Protein AF-A0A920UG19-F1 (afdb_monomer)

pLDDT: mean 95.27, std 7.0, range [51.19, 98.56]

Foldseek 3Di:
DVVVVVVVLLVVLLVVLVVLLVVLVVVLLLLVLLLVCLVVVVVLVVLVVPAPDLVSSLVCSCVVVVHDSNNSVSNVVDDPVCNDPVNSVVSVVSNVVSVVSSVVSVVCNVDVVNSVVVSVVVVVVCCVVPNDDDPDDDDPDDDPDD

Radius of gyration: 26.21 Å; Cα contacts (8 Å, |Δi|>4): 83; chains: 1; bounding box: 67×27×80 Å

Sequence (146 aa):
MLEFFLQHRIEVVTRRTRYELRQAEDKMHLLEGLMIALQNLGDVLEIIRKAESGVTAEAALVERYALSKRQAHGILDMKLQRLTGMEQDKIRSDHDELGKAIADYKDILEKEERVIKIIHDESVEIRDKYGDERRTQIIEGTAPYD

Mean predicted aligned error: 5.12 Å

Structure (mmCIF, N/CA/C/O backbone):
data_AF-A0A920UG19-F1
#
_entry.id   AF-A0A920UG19-F1
#
loop_
_atom_site.group_PDB
_atom_site.id
_atom_site.type_symbol
_atom_site.label_atom_id
_atom_site.label_alt_id
_atom_site.label_comp_id
_atom_site.label_asym_id
_atom_site.label_entity_id
_atom_site.label_seq_id
_atom_site.pdbx_PDB_ins_code
_atom_site.Cartn_x
_atom_site.Cartn_y
_atom_site.Cartn_z
_atom_site.occupancy
_atom_site.B_iso_or_equiv
_atom_site.auth_seq_id
_atom_site.auth_comp_id
_atom_site.auth_asym_id
_atom_site.auth_atom_id
_atom_site.pdbx_PDB_model_num
ATOM 1 N N . MET A 1 1 ? 29.163 -5.339 -22.278 1.00 89.62 1 MET A N 1
ATOM 2 C CA . MET A 1 1 ? 28.683 -3.986 -21.895 1.00 89.62 1 MET A CA 1
ATOM 3 C C . MET A 1 1 ? 27.156 -3.925 -21.862 1.00 89.62 1 MET A C 1
ATOM 5 O O . MET A 1 1 ? 26.628 -3.627 -20.803 1.00 89.62 1 MET A O 1
ATOM 9 N N . LEU A 1 2 ? 26.448 -4.257 -22.954 1.00 93.44 2 LEU A N 1
ATOM 10 C CA . LEU A 1 2 ? 24.970 -4.267 -22.979 1.00 93.44 2 LEU A CA 1
ATOM 11 C C . LEU A 1 2 ? 24.340 -5.258 -21.988 1.00 93.44 2 LEU A C 1
ATOM 13 O O . LEU A 1 2 ? 23.360 -4.926 -21.337 1.00 93.44 2 LEU A O 1
ATOM 17 N N . GLU A 1 3 ? 24.940 -6.433 -21.815 1.00 95.38 3 GLU A N 1
ATOM 18 C CA . GLU A 1 3 ? 24.496 -7.419 -20.821 1.00 95.38 3 GLU A CA 1
ATOM 19 C C . GLU A 1 3 ? 24.500 -6.853 -19.391 1.00 95.38 3 GLU A C 1
ATOM 21 O O . GLU A 1 3 ? 23.493 -6.920 -18.696 1.00 95.38 3 GLU A O 1
ATOM 26 N N . PHE A 1 4 ? 25.586 -6.187 -18.978 1.00 96.94 4 PHE A N 1
ATOM 27 C CA . PHE A 1 4 ? 25.658 -5.521 -17.670 1.00 96.94 4 PHE A CA 1
ATOM 28 C C . PHE A 1 4 ? 24.633 -4.391 -17.522 1.00 96.94 4 PHE A C 1
ATOM 30 O O . PHE A 1 4 ? 24.078 -4.205 -16.440 1.00 96.94 4 PHE A O 1
ATOM 37 N N . PHE A 1 5 ? 24.358 -3.647 -18.598 1.00 95.06 5 PHE A N 1
ATOM 38 C CA . PHE A 1 5 ? 23.312 -2.623 -18.597 1.00 95.06 5 PHE A CA 1
ATOM 39 C C . PHE A 1 5 ? 21.924 -3.236 -18.357 1.00 95.06 5 PHE A C 1
ATOM 41 O O . PHE A 1 5 ? 21.173 -2.740 -17.516 1.00 95.06 5 PHE A O 1
ATOM 48 N N . LEU A 1 6 ? 21.601 -4.337 -19.045 1.00 95.94 6 LEU A N 1
ATOM 49 C CA . LEU A 1 6 ? 20.342 -5.056 -18.842 1.00 95.94 6 LEU A CA 1
ATOM 50 C C . LEU A 1 6 ? 20.250 -5.636 -17.428 1.00 95.94 6 LEU A C 1
ATOM 52 O O . LEU A 1 6 ? 19.235 -5.439 -16.766 1.00 95.94 6 LEU A O 1
ATOM 56 N N . GLN A 1 7 ? 21.322 -6.251 -16.924 1.00 96.81 7 GLN A N 1
ATOM 57 C CA . GLN A 1 7 ? 21.357 -6.797 -15.566 1.00 96.81 7 GLN A CA 1
ATOM 58 C C . GLN A 1 7 ? 21.087 -5.721 -14.507 1.00 96.81 7 GLN A C 1
ATOM 60 O O . GLN A 1 7 ? 20.315 -5.935 -13.572 1.00 96.81 7 GLN A O 1
ATOM 65 N N . HIS A 1 8 ? 21.677 -4.536 -14.673 1.00 97.56 8 HIS A N 1
ATOM 66 C CA . HIS A 1 8 ? 21.418 -3.413 -13.781 1.00 97.56 8 HIS A CA 1
ATOM 67 C C . HIS A 1 8 ? 19.960 -2.935 -13.863 1.00 97.56 8 HIS A C 1
ATOM 69 O O . HIS A 1 8 ? 19.338 -2.670 -12.836 1.00 97.56 8 HIS A O 1
ATOM 75 N N . ARG A 1 9 ? 19.374 -2.864 -15.065 1.00 97.38 9 ARG A N 1
ATOM 76 C CA . ARG A 1 9 ? 17.958 -2.495 -15.241 1.00 97.38 9 ARG A CA 1
ATOM 77 C C . ARG A 1 9 ? 17.022 -3.507 -14.572 1.00 97.38 9 ARG A C 1
ATOM 79 O O . ARG A 1 9 ? 16.082 -3.083 -13.905 1.00 97.38 9 ARG A O 1
ATOM 86 N N . ILE A 1 10 ? 17.314 -4.806 -14.668 1.00 97.44 10 ILE A N 1
ATOM 87 C CA . ILE A 1 10 ? 16.580 -5.867 -13.954 1.00 97.44 10 ILE A CA 1
ATOM 88 C C . ILE A 1 10 ? 16.634 -5.640 -12.445 1.00 97.44 10 ILE A C 1
ATOM 90 O O . ILE A 1 10 ? 15.595 -5.662 -11.780 1.00 97.44 10 ILE A O 1
ATOM 94 N N . GLU A 1 11 ? 17.817 -5.364 -11.897 1.00 97.94 11 GLU A N 1
ATOM 95 C CA . GLU A 1 11 ? 17.979 -5.076 -10.472 1.00 97.94 11 GLU A CA 1
ATOM 96 C C . GLU A 1 11 ? 17.165 -3.846 -10.040 1.00 97.94 11 GLU A C 1
ATOM 98 O O . GLU A 1 11 ? 16.459 -3.895 -9.028 1.00 97.94 11 GLU A O 1
ATOM 103 N N . VAL A 1 12 ? 17.229 -2.756 -10.812 1.00 98.25 12 VAL A N 1
ATOM 104 C CA . VAL A 1 12 ? 16.507 -1.507 -10.529 1.00 98.25 12 VAL A CA 1
ATOM 105 C C . VAL A 1 12 ? 14.996 -1.722 -10.543 1.00 98.25 12 VAL A C 1
ATOM 107 O O . VAL A 1 12 ? 14.331 -1.359 -9.571 1.00 98.25 12 VAL A O 1
ATOM 110 N N . VAL A 1 13 ? 14.452 -2.345 -11.594 1.00 98.12 13 VAL A N 1
ATOM 111 C CA . VAL A 1 13 ? 13.008 -2.606 -11.707 1.00 98.12 13 VAL A CA 1
ATOM 112 C C . VAL A 1 13 ? 12.545 -3.530 -10.585 1.00 98.12 13 VAL A C 1
ATOM 114 O O . VAL A 1 13 ? 11.588 -3.207 -9.889 1.00 98.12 13 VAL A O 1
ATOM 117 N N . THR A 1 14 ? 13.281 -4.610 -10.310 1.00 97.88 14 THR A N 1
ATOM 118 C CA . THR A 1 14 ? 12.958 -5.538 -9.214 1.00 97.88 14 THR A CA 1
ATOM 119 C C . THR A 1 14 ? 12.930 -4.828 -7.858 1.00 97.88 14 THR A C 1
ATOM 121 O O . THR A 1 14 ? 12.025 -5.043 -7.050 1.00 97.88 14 THR A O 1
ATOM 124 N N . ARG A 1 15 ? 13.915 -3.963 -7.578 1.00 98.38 15 ARG A N 1
ATOM 125 C CA . ARG A 1 15 ? 13.965 -3.185 -6.329 1.00 98.38 15 ARG A CA 1
ATOM 126 C C . ARG A 1 15 ? 12.814 -2.195 -6.224 1.00 98.38 15 ARG A C 1
ATOM 128 O O . ARG A 1 15 ? 12.219 -2.099 -5.151 1.00 98.38 15 ARG A O 1
ATOM 135 N N . ARG A 1 16 ? 12.489 -1.498 -7.315 1.00 98.31 16 ARG A N 1
ATOM 136 C CA . ARG A 1 16 ? 11.348 -0.579 -7.372 1.00 98.31 16 ARG A CA 1
ATOM 137 C C . ARG A 1 16 ? 10.040 -1.320 -7.098 1.00 98.31 16 ARG A C 1
ATOM 139 O O . ARG A 1 16 ? 9.326 -0.935 -6.181 1.00 98.31 16 ARG A O 1
ATOM 146 N N . THR A 1 17 ? 9.785 -2.433 -7.782 1.00 98.25 17 THR A N 1
ATOM 147 C CA . THR A 1 17 ? 8.562 -3.226 -7.582 1.00 98.25 17 THR A CA 1
ATOM 148 C C . THR A 1 17 ? 8.466 -3.792 -6.162 1.00 98.25 17 THR A C 1
ATOM 150 O O . THR A 1 17 ? 7.398 -3.759 -5.563 1.00 98.25 17 THR A O 1
ATOM 153 N N . ARG A 1 18 ? 9.574 -4.246 -5.554 1.00 98.31 18 ARG A N 1
ATOM 154 C CA . ARG A 1 18 ? 9.581 -4.664 -4.135 1.00 98.31 18 ARG A CA 1
ATOM 155 C C . ARG A 1 18 ? 9.260 -3.521 -3.177 1.00 98.31 18 ARG A C 1
ATOM 157 O O . ARG A 1 18 ? 8.615 -3.746 -2.154 1.00 98.31 18 ARG A O 1
ATOM 164 N N . TYR A 1 19 ? 9.746 -2.318 -3.471 1.00 98.44 19 TYR A N 1
ATOM 165 C CA . TYR A 1 19 ? 9.437 -1.136 -2.677 1.00 98.44 19 TYR A CA 1
ATOM 166 C C . TYR A 1 19 ? 7.949 -0.783 -2.781 1.00 98.44 19 TYR A C 1
ATOM 168 O O . TYR A 1 19 ? 7.296 -0.627 -1.752 1.00 98.44 19 TYR A O 1
ATOM 176 N N . GLU A 1 20 ? 7.409 -0.733 -3.998 1.00 98.31 20 GLU A N 1
ATOM 177 C CA . GLU A 1 20 ? 5.990 -0.469 -4.260 1.00 98.31 20 GLU A CA 1
ATOM 178 C C . GLU A 1 20 ? 5.087 -1.517 -3.603 1.00 98.31 20 GLU A C 1
ATOM 180 O O . GLU A 1 20 ? 4.140 -1.152 -2.907 1.00 98.31 20 GLU A O 1
ATOM 185 N N . LEU A 1 21 ? 5.440 -2.802 -3.717 1.00 98.56 21 LEU A N 1
ATOM 186 C CA . LEU A 1 21 ? 4.741 -3.893 -3.042 1.00 98.56 21 LEU A CA 1
ATOM 187 C C . LEU A 1 21 ? 4.692 -3.674 -1.528 1.00 98.56 21 LEU A C 1
ATOM 189 O O . LEU A 1 21 ? 3.618 -3.732 -0.939 1.00 98.56 21 LEU A O 1
ATOM 193 N N . ARG A 1 22 ? 5.832 -3.364 -0.901 1.00 98.31 22 ARG A N 1
ATOM 194 C CA . ARG A 1 22 ? 5.886 -3.113 0.545 1.00 98.31 22 ARG A CA 1
ATOM 195 C C . ARG A 1 22 ? 5.014 -1.926 0.949 1.00 98.31 22 ARG A C 1
ATOM 197 O O . ARG A 1 22 ? 4.316 -2.011 1.950 1.00 98.31 22 ARG A O 1
ATOM 204 N N . GLN A 1 23 ? 5.053 -0.824 0.197 1.00 98.06 23 GLN A N 1
ATOM 205 C CA . GLN A 1 23 ? 4.205 0.343 0.471 1.00 98.06 23 GLN A CA 1
ATOM 206 C C . GLN A 1 23 ? 2.715 -0.004 0.348 1.00 98.06 23 GLN A C 1
ATOM 208 O O . GLN A 1 23 ? 1.904 0.448 1.159 1.00 98.06 23 GLN A O 1
ATOM 213 N N . ALA A 1 24 ? 2.358 -0.820 -0.645 1.00 98.06 24 ALA A N 1
ATOM 214 C CA . ALA A 1 24 ? 0.991 -1.266 -0.853 1.00 98.06 24 ALA A CA 1
ATOM 215 C C . ALA A 1 24 ? 0.519 -2.204 0.269 1.00 98.06 24 ALA A C 1
ATOM 217 O O . ALA A 1 24 ? -0.547 -1.976 0.829 1.00 98.06 24 ALA A O 1
ATOM 218 N N . GLU A 1 25 ? 1.317 -3.196 0.666 1.00 97.94 25 GLU A N 1
ATOM 219 C CA . GLU A 1 25 ? 0.996 -4.096 1.786 1.00 97.94 25 GLU A CA 1
ATOM 220 C C . GLU A 1 25 ? 0.852 -3.328 3.111 1.00 97.94 25 GLU A C 1
ATOM 222 O O . GLU A 1 25 ? -0.099 -3.541 3.860 1.00 97.94 25 GLU A O 1
ATOM 227 N N . ASP A 1 26 ? 1.726 -2.351 3.358 1.00 96.62 26 ASP A N 1
ATOM 228 C CA . ASP A 1 26 ? 1.664 -1.473 4.528 1.00 96.62 26 ASP A CA 1
ATOM 229 C C . ASP A 1 26 ? 0.370 -0.648 4.597 1.00 96.62 26 ASP A C 1
ATOM 231 O O . ASP A 1 26 ? -0.197 -0.447 5.678 1.00 96.62 26 ASP A O 1
ATOM 235 N N . LYS A 1 27 ? -0.084 -0.128 3.451 1.00 96.94 27 LYS A N 1
ATOM 236 C CA . LYS A 1 27 ? -1.333 0.634 3.359 1.00 96.94 27 LYS A CA 1
ATOM 237 C C . LYS A 1 27 ? -2.549 -0.292 3.442 1.00 96.94 27 LYS A C 1
ATOM 239 O O . LYS A 1 27 ? -3.512 0.071 4.114 1.00 96.94 27 LYS A O 1
ATOM 244 N N . MET A 1 28 ? -2.488 -1.477 2.834 1.00 98.00 28 MET A N 1
ATOM 245 C CA . MET A 1 28 ? -3.535 -2.500 2.912 1.00 98.00 28 MET A CA 1
ATOM 246 C C . MET A 1 28 ? -3.809 -2.879 4.364 1.00 98.00 28 MET A C 1
ATOM 248 O O . MET A 1 28 ? -4.937 -2.770 4.833 1.00 98.00 28 MET A O 1
ATOM 252 N N . HIS A 1 29 ? -2.746 -3.192 5.102 1.00 97.44 29 HIS A N 1
ATOM 253 C CA . HIS A 1 29 ? -2.813 -3.557 6.512 1.00 97.44 29 HIS A CA 1
ATOM 254 C C . HIS A 1 29 ? -3.527 -2.495 7.361 1.00 97.44 29 HIS A C 1
ATOM 256 O O . HIS A 1 29 ? -4.340 -2.811 8.228 1.00 97.44 29 HIS A O 1
ATOM 262 N N . LEU A 1 30 ? -3.275 -1.209 7.098 1.00 96.94 30 LEU A N 1
ATOM 263 C CA . LEU A 1 30 ? -3.974 -0.120 7.782 1.00 96.94 30 LEU A CA 1
ATOM 264 C C . LEU A 1 30 ? -5.463 -0.050 7.400 1.00 96.94 30 LEU A C 1
ATOM 266 O O . LEU A 1 30 ? -6.304 0.142 8.280 1.00 96.94 30 LEU A O 1
ATOM 270 N N . LEU A 1 31 ? -5.789 -0.199 6.112 1.00 97.12 31 LEU A N 1
ATOM 271 C CA . LEU A 1 31 ? -7.172 -0.179 5.624 1.00 97.12 31 LEU A CA 1
ATOM 272 C C . LEU A 1 31 ? -7.996 -1.324 6.224 1.00 97.12 31 LEU A C 1
ATOM 274 O O . LEU A 1 31 ? -9.114 -1.078 6.667 1.00 97.12 31 LEU A O 1
ATOM 278 N N . GLU A 1 32 ? -7.431 -2.527 6.327 1.00 97.25 32 GLU A N 1
ATOM 279 C CA . GLU A 1 32 ? -8.071 -3.682 6.974 1.00 97.25 32 GLU A CA 1
ATOM 280 C C . GLU A 1 32 ? -8.461 -3.373 8.428 1.00 97.25 32 GLU A C 1
ATOM 282 O O . GLU A 1 32 ? -9.597 -3.620 8.841 1.00 97.25 32 GLU A O 1
ATOM 287 N N . GLY A 1 33 ? -7.559 -2.747 9.193 1.00 97.06 33 GLY A N 1
ATOM 288 C CA . GLY A 1 33 ? -7.844 -2.330 10.568 1.00 97.06 33 GLY A CA 1
ATOM 289 C C . GLY A 1 33 ? -8.971 -1.296 10.651 1.00 97.06 33 GLY A C 1
ATOM 290 O O . GLY A 1 33 ? -9.879 -1.423 11.473 1.00 97.06 33 GLY A O 1
ATOM 291 N N . LEU A 1 34 ? -8.958 -0.297 9.763 1.00 96.50 34 LEU A N 1
ATOM 292 C CA . LEU A 1 34 ? -10.024 0.707 9.689 1.00 96.50 34 LEU A CA 1
ATOM 293 C C . LEU A 1 34 ? -11.372 0.085 9.305 1.00 96.50 34 LEU A C 1
ATOM 295 O O . LEU A 1 34 ? -12.397 0.460 9.869 1.00 96.50 34 LEU A O 1
ATOM 299 N N . MET A 1 35 ? -11.390 -0.881 8.387 1.00 96.25 35 MET A N 1
ATOM 300 C CA . MET A 1 35 ? -12.611 -1.586 7.992 1.00 96.25 35 MET A CA 1
ATOM 301 C C . MET A 1 35 ? -13.204 -2.390 9.152 1.00 96.25 35 MET A C 1
ATOM 303 O O . MET A 1 35 ? -14.410 -2.293 9.388 1.00 96.25 35 MET A O 1
ATOM 307 N N . ILE A 1 36 ? -12.372 -3.111 9.915 1.00 96.75 36 ILE A N 1
ATOM 308 C CA . ILE A 1 36 ? -12.802 -3.819 11.133 1.00 96.75 36 ILE A CA 1
ATOM 309 C C . ILE A 1 36 ? -13.409 -2.830 12.135 1.00 96.75 36 ILE A C 1
ATOM 311 O O . ILE A 1 36 ? -14.481 -3.089 12.691 1.00 96.75 36 ILE A O 1
ATOM 315 N N . ALA A 1 37 ? -12.767 -1.676 12.333 1.00 96.19 37 ALA A N 1
ATOM 316 C CA . ALA A 1 37 ? -13.255 -0.665 13.262 1.00 96.19 37 ALA A CA 1
ATOM 317 C C . ALA A 1 37 ? -14.593 -0.052 12.832 1.00 96.19 37 ALA A C 1
ATOM 319 O O . ALA A 1 37 ? -15.487 0.118 13.658 1.00 96.19 37 ALA A O 1
ATOM 320 N N . LEU A 1 38 ? -14.757 0.250 11.542 1.00 94.94 38 LEU A N 1
ATOM 321 C CA . LEU A 1 38 ? -15.991 0.819 10.994 1.00 94.94 38 LEU A CA 1
ATOM 322 C C . LEU A 1 38 ? -17.165 -0.165 11.069 1.00 94.94 38 LEU A C 1
ATOM 324 O O . LEU A 1 38 ? -18.284 0.244 11.372 1.00 94.94 38 LEU A O 1
ATOM 328 N N . GLN A 1 39 ? -16.915 -1.459 10.849 1.00 95.56 39 GLN A N 1
ATOM 329 C CA . GLN A 1 39 ? -17.930 -2.509 10.994 1.00 95.56 39 GLN A CA 1
ATOM 330 C C . GLN A 1 39 ? -18.400 -2.681 12.447 1.00 95.56 39 GLN A C 1
ATOM 332 O O . GLN A 1 39 ? -19.551 -3.048 12.672 1.00 95.56 39 GLN A O 1
ATOM 337 N N . ASN A 1 40 ? -17.539 -2.378 13.424 1.00 96.56 40 ASN A N 1
ATOM 338 C CA . ASN A 1 40 ? -17.798 -2.563 14.855 1.00 96.56 40 ASN A CA 1
ATOM 339 C C . ASN A 1 40 ? -17.779 -1.240 15.641 1.00 96.56 40 ASN A C 1
ATOM 341 O O . ASN A 1 40 ? -17.414 -1.204 16.817 1.00 96.56 40 ASN A O 1
ATOM 345 N N . LEU A 1 41 ? -18.184 -0.137 15.001 1.00 94.94 41 LEU A N 1
ATOM 346 C CA . LEU A 1 41 ? -17.987 1.222 15.517 1.00 94.94 41 LEU A CA 1
ATOM 347 C C . LEU A 1 41 ? -18.510 1.428 16.947 1.00 94.94 41 LEU A C 1
ATOM 349 O O . LEU A 1 41 ? -17.872 2.119 17.737 1.00 94.94 41 LEU A O 1
ATOM 353 N N . GLY A 1 42 ? -19.658 0.839 17.288 1.00 96.44 42 GLY A N 1
ATOM 354 C CA . GLY A 1 42 ? -20.242 0.957 18.627 1.00 96.44 42 GLY A CA 1
ATOM 355 C C . GLY A 1 42 ? -19.318 0.419 19.723 1.00 96.44 42 GLY A C 1
ATOM 356 O O . GLY A 1 42 ? -18.991 1.149 20.656 1.00 96.44 42 GLY A O 1
ATOM 357 N N . ASP A 1 43 ? -18.850 -0.822 19.575 1.00 97.69 43 ASP A N 1
ATOM 358 C CA . ASP A 1 43 ? -17.956 -1.478 20.541 1.00 97.69 43 ASP A CA 1
ATOM 359 C C . ASP A 1 43 ? -16.583 -0.792 20.585 1.00 97.69 43 ASP A C 1
ATOM 361 O O . ASP A 1 43 ? -16.056 -0.523 21.662 1.00 97.69 43 ASP A O 1
ATOM 365 N N . VAL A 1 44 ? -16.045 -0.390 19.428 1.00 97.31 44 VAL A N 1
ATOM 366 C CA . VAL A 1 44 ? -14.792 0.382 19.350 1.00 97.31 44 VAL A CA 1
ATOM 367 C C . VAL A 1 44 ? -14.896 1.698 20.126 1.00 97.31 44 VAL A C 1
ATOM 369 O O . VAL A 1 44 ? -14.007 2.024 20.912 1.00 97.31 44 VAL A O 1
ATOM 372 N N . LEU A 1 45 ? -15.989 2.450 19.960 1.00 96.38 45 LEU A N 1
ATOM 373 C CA . LEU A 1 45 ? -16.208 3.692 20.704 1.00 96.38 45 LEU A CA 1
ATOM 374 C C . LEU A 1 45 ? -16.377 3.444 22.204 1.00 96.38 45 LEU A C 1
ATOM 376 O O . LEU A 1 45 ? -15.925 4.264 23.003 1.00 96.38 45 LEU A O 1
ATOM 380 N N . GLU A 1 46 ? -17.009 2.341 22.607 1.00 97.69 46 GLU A N 1
ATOM 381 C CA . GLU A 1 46 ? -17.095 1.973 24.020 1.00 97.69 46 GLU A CA 1
ATOM 382 C C . GLU A 1 46 ? -15.726 1.666 24.624 1.00 97.69 46 GLU A C 1
ATOM 384 O O . GLU A 1 46 ? -15.430 2.158 25.713 1.00 97.69 46 GLU A O 1
ATOM 389 N N . ILE A 1 47 ? -14.888 0.899 23.922 1.00 97.00 47 ILE A N 1
ATOM 390 C CA . ILE A 1 47 ? -13.520 0.584 24.352 1.00 97.00 47 ILE A CA 1
ATOM 391 C C . ILE A 1 47 ? -12.723 1.875 24.540 1.00 97.00 47 ILE A C 1
ATOM 393 O O . ILE A 1 47 ? -12.138 2.089 25.601 1.00 97.00 47 ILE A O 1
ATOM 397 N N . ILE A 1 48 ? -12.756 2.769 23.547 1.00 95.75 48 ILE A N 1
ATOM 398 C CA . ILE A 1 48 ? -12.021 4.039 23.591 1.00 95.75 48 ILE A CA 1
ATOM 399 C C . ILE A 1 48 ? -12.527 4.935 24.730 1.00 95.75 48 ILE A C 1
ATOM 401 O O . ILE A 1 48 ? -11.722 5.552 25.419 1.00 95.75 48 ILE A O 1
ATOM 405 N N . ARG A 1 49 ? -13.845 4.999 24.964 1.00 96.62 49 ARG A N 1
ATOM 406 C CA . ARG A 1 49 ? -14.431 5.823 26.039 1.00 96.62 49 ARG A CA 1
ATOM 407 C C . ARG A 1 49 ? -14.155 5.287 27.444 1.00 96.62 49 ARG A C 1
ATOM 409 O O . ARG A 1 49 ? -14.104 6.084 28.374 1.00 96.62 49 ARG A O 1
ATOM 416 N N . LYS A 1 50 ? -14.052 3.965 27.613 1.00 97.19 50 LYS A N 1
ATOM 417 C CA . LYS A 1 50 ? -13.777 3.320 28.911 1.00 97.19 50 LYS A CA 1
ATOM 418 C C . LYS A 1 50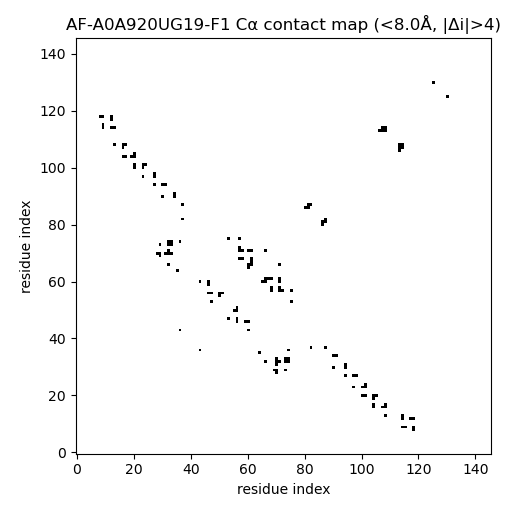 ? -12.287 3.314 29.260 1.00 97.19 50 LYS A C 1
ATOM 420 O O . LYS A 1 50 ? -11.949 3.168 30.429 1.00 97.19 50 LYS A O 1
ATOM 425 N N . ALA A 1 51 ? -11.411 3.440 28.267 1.00 97.12 51 ALA A N 1
ATOM 426 C CA . ALA A 1 51 ? -9.971 3.454 28.470 1.00 97.12 51 ALA A CA 1
ATOM 427 C C . ALA A 1 51 ? -9.498 4.739 29.176 1.00 97.12 51 ALA A C 1
ATOM 429 O O . ALA A 1 51 ? -9.934 5.841 28.852 1.00 97.12 51 ALA A O 1
ATOM 430 N N . GLU A 1 52 ? -8.550 4.601 30.105 1.00 96.31 52 GLU A N 1
ATOM 431 C CA . GLU A 1 52 ? -7.975 5.730 30.855 1.00 96.31 52 GLU A CA 1
ATOM 432 C C . GLU A 1 52 ? -7.016 6.583 30.005 1.00 96.31 52 GLU A C 1
ATOM 434 O O . GLU A 1 52 ? -6.802 7.764 30.272 1.00 96.31 52 GLU A O 1
ATOM 439 N N . SER A 1 53 ? -6.416 5.984 28.975 1.00 96.88 53 SER A N 1
ATOM 440 C CA . SER A 1 53 ? -5.452 6.617 28.072 1.00 96.88 53 SER A CA 1
ATOM 441 C C . SER A 1 53 ? -5.480 5.998 26.670 1.00 96.88 53 SER A C 1
ATOM 443 O O . SER A 1 53 ? -5.970 4.881 26.473 1.00 96.88 53 SER A O 1
ATOM 445 N N . GLY A 1 54 ? -4.865 6.680 25.697 1.00 95.38 54 GLY A N 1
ATOM 446 C CA . GLY A 1 54 ? -4.683 6.139 24.344 1.00 95.38 54 GLY A CA 1
ATOM 447 C C . GLY A 1 54 ? -3.900 4.821 24.325 1.00 95.38 54 GLY A C 1
ATOM 448 O O . GLY A 1 54 ? -4.250 3.917 23.578 1.00 95.38 54 GLY A O 1
ATOM 449 N N . VAL A 1 55 ? -2.913 4.657 25.215 1.00 96.94 55 VAL A N 1
ATOM 450 C CA . VAL A 1 55 ? -2.121 3.418 25.328 1.00 96.94 55 VAL A CA 1
ATOM 451 C C . VAL A 1 55 ? -2.993 2.246 25.786 1.00 96.94 55 VAL A C 1
ATOM 453 O O . VA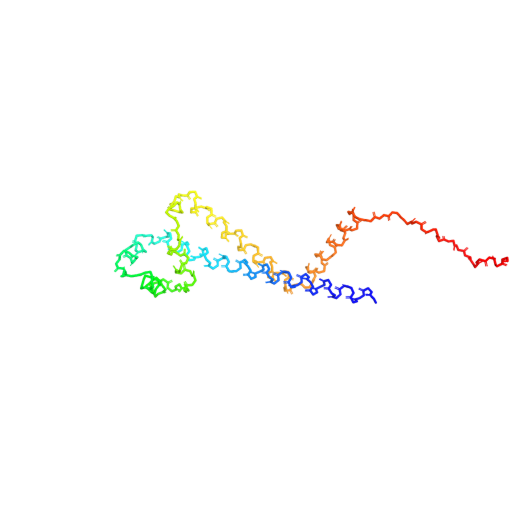L A 1 55 ? -2.919 1.156 25.224 1.00 96.94 55 VAL A O 1
ATOM 456 N N . THR A 1 56 ? -3.857 2.471 26.780 1.00 97.50 56 THR A N 1
ATOM 457 C CA . THR A 1 56 ? -4.796 1.441 27.256 1.00 97.50 56 THR A CA 1
ATOM 458 C C . THR A 1 56 ? -5.881 1.126 26.224 1.00 97.50 56 THR A C 1
ATOM 460 O O . THR A 1 56 ? -6.263 -0.033 26.088 1.00 97.50 56 THR A O 1
ATOM 463 N N . ALA A 1 57 ? -6.337 2.125 25.457 1.00 97.31 57 ALA A N 1
ATOM 464 C CA . ALA A 1 57 ? -7.289 1.917 24.367 1.00 97.31 57 ALA A CA 1
ATOM 465 C C . ALA A 1 57 ? -6.665 1.087 23.236 1.00 97.31 57 ALA A C 1
ATOM 467 O O . ALA A 1 57 ? -7.282 0.140 22.757 1.00 97.31 57 ALA A O 1
ATOM 468 N N . GLU A 1 58 ? -5.426 1.402 22.846 1.00 97.88 58 GLU A N 1
ATOM 469 C CA . GLU A 1 58 ? -4.681 0.661 21.825 1.00 97.88 58 GLU A CA 1
ATOM 470 C C . GLU A 1 58 ? -4.521 -0.810 22.223 1.00 97.88 58 GLU A C 1
ATOM 472 O O . GLU A 1 58 ? -4.856 -1.694 21.437 1.00 97.88 58 GLU A O 1
ATOM 477 N N . ALA A 1 59 ? -4.077 -1.080 23.456 1.00 97.75 59 ALA A N 1
ATOM 478 C CA . ALA A 1 59 ? -3.918 -2.442 23.961 1.00 97.75 59 ALA A CA 1
ATOM 479 C C . ALA A 1 59 ? -5.241 -3.227 23.944 1.00 97.75 59 ALA A C 1
ATOM 481 O O . ALA A 1 59 ? -5.267 -4.374 23.497 1.00 97.75 59 ALA A O 1
ATOM 482 N N . ALA A 1 60 ? -6.345 -2.594 24.355 1.00 97.62 60 ALA A N 1
ATOM 483 C CA . ALA A 1 60 ? -7.666 -3.214 24.333 1.00 97.62 60 ALA A CA 1
ATOM 484 C C . ALA A 1 60 ? -8.155 -3.510 22.904 1.00 97.62 60 ALA A C 1
ATOM 486 O O . ALA A 1 60 ? -8.720 -4.573 22.661 1.00 97.62 60 ALA A O 1
ATOM 487 N N . LEU A 1 61 ? -7.916 -2.610 21.942 1.00 97.69 61 LEU A N 1
ATOM 488 C CA . LEU A 1 61 ? -8.258 -2.833 20.531 1.00 97.69 61 LEU A CA 1
ATOM 489 C C . LEU A 1 61 ? -7.430 -3.970 19.914 1.00 97.69 61 LEU A C 1
ATOM 491 O O . LEU A 1 61 ? -7.984 -4.805 19.199 1.00 97.69 61 LEU A O 1
ATOM 495 N N . VAL A 1 62 ? -6.129 -4.023 20.218 1.00 97.88 62 VAL A N 1
ATOM 496 C CA . VAL A 1 62 ? -5.226 -5.114 19.810 1.00 97.88 62 VAL A CA 1
ATOM 497 C C . VAL A 1 62 ? -5.749 -6.458 20.304 1.00 97.88 62 VAL A C 1
ATOM 499 O O . VAL A 1 62 ? -5.895 -7.384 19.511 1.00 97.88 62 VAL A O 1
ATOM 502 N N . GLU A 1 63 ? -6.067 -6.562 21.593 1.00 97.25 63 GLU A N 1
ATOM 503 C CA . GLU A 1 63 ? -6.535 -7.810 22.197 1.00 97.25 63 GLU A CA 1
ATOM 504 C C . GLU A 1 63 ? -7.919 -8.219 21.678 1.00 97.25 63 GLU A C 1
ATOM 506 O O . GLU A 1 63 ? -8.127 -9.366 21.286 1.00 97.25 63 GLU A O 1
ATOM 511 N N . ARG A 1 64 ? -8.865 -7.273 21.626 1.00 97.38 64 ARG A N 1
ATOM 512 C CA . ARG A 1 64 ? -10.267 -7.544 21.284 1.00 97.38 64 ARG A CA 1
ATOM 513 C C . ARG A 1 64 ? -10.464 -7.975 19.834 1.00 97.38 64 ARG A C 1
ATOM 515 O O . ARG A 1 64 ? -11.302 -8.835 19.573 1.00 97.38 64 ARG A O 1
ATOM 522 N N . TYR A 1 65 ? -9.727 -7.362 18.912 1.00 96.94 65 TYR A N 1
ATOM 523 C CA . TYR A 1 65 ? -9.908 -7.539 17.469 1.00 96.94 65 TYR A CA 1
ATOM 524 C C . TYR A 1 65 ? -8.724 -8.241 16.793 1.00 96.94 65 TYR A C 1
ATOM 526 O O . TYR A 1 65 ? -8.675 -8.292 15.567 1.00 96.94 65 TYR A O 1
ATOM 534 N N . ALA A 1 66 ? -7.771 -8.768 17.574 1.00 96.12 66 ALA A N 1
ATOM 535 C CA . ALA A 1 66 ? -6.526 -9.364 17.078 1.00 96.12 66 ALA A CA 1
ATOM 536 C C . ALA A 1 66 ? -5.762 -8.443 16.103 1.00 96.12 66 ALA A C 1
ATOM 538 O O . ALA A 1 66 ? -5.136 -8.895 15.144 1.00 96.12 66 ALA A O 1
ATOM 539 N N . LEU A 1 67 ? -5.830 -7.132 16.345 1.00 97.19 67 LEU A N 1
ATOM 540 C CA . LEU A 1 67 ? -5.200 -6.124 15.501 1.00 97.19 67 LEU A CA 1
ATOM 541 C C . LEU A 1 67 ? -3.714 -6.010 15.822 1.00 97.19 67 LEU A C 1
ATOM 543 O O . LEU A 1 67 ? -3.275 -6.178 16.957 1.00 97.19 67 LEU A O 1
ATOM 547 N N . SER A 1 68 ? -2.919 -5.620 14.836 1.00 98.12 68 SER A N 1
ATOM 548 C CA . SER A 1 68 ? -1.566 -5.141 15.116 1.00 98.12 68 SER A CA 1
ATOM 549 C C . SER A 1 68 ? -1.598 -3.801 15.865 1.00 98.12 68 SER A C 1
ATOM 551 O O . SER A 1 68 ? -2.528 -3.006 15.710 1.00 98.12 68 SER A O 1
ATOM 553 N N . LYS A 1 69 ? -0.509 -3.476 16.574 1.00 97.12 69 LYS A N 1
ATOM 554 C CA . LYS A 1 69 ? -0.337 -2.149 17.194 1.00 97.12 69 LYS A CA 1
ATOM 555 C C . LYS A 1 69 ? -0.505 -1.004 16.191 1.00 97.12 69 LYS A C 1
ATOM 557 O O . LYS A 1 69 ? -1.176 -0.026 16.483 1.00 97.12 69 LYS A O 1
ATOM 562 N N . ARG A 1 70 ? 0.041 -1.151 14.977 1.00 96.81 70 ARG A N 1
ATOM 563 C CA . ARG A 1 70 ? -0.055 -0.137 13.912 1.00 96.81 70 ARG A CA 1
ATOM 564 C C . ARG A 1 70 ? -1.500 0.094 13.451 1.00 96.81 70 ARG A C 1
ATOM 566 O O . ARG A 1 70 ? -1.870 1.233 13.194 1.00 96.81 70 ARG A O 1
ATOM 573 N N . GLN A 1 71 ? -2.310 -0.961 13.360 1.00 98.19 71 GLN A N 1
ATOM 574 C CA . GLN A 1 71 ? -3.737 -0.845 13.034 1.00 98.19 71 GLN A CA 1
ATOM 575 C C . GLN A 1 71 ? -4.514 -0.183 14.169 1.00 98.19 71 GLN A C 1
ATOM 577 O O . GLN A 1 71 ? -5.254 0.761 13.917 1.00 98.19 71 GLN A O 1
ATOM 582 N N . ALA A 1 72 ? -4.320 -0.643 15.408 1.00 97.88 72 ALA A N 1
ATOM 583 C CA . ALA A 1 72 ? -4.983 -0.070 16.576 1.00 97.88 72 ALA A CA 1
ATOM 584 C C . ALA A 1 72 ? -4.662 1.424 16.729 1.00 97.88 72 ALA A C 1
ATOM 586 O O . ALA A 1 72 ? -5.574 2.233 16.882 1.00 97.88 72 ALA A O 1
ATOM 587 N N . HIS A 1 73 ? -3.393 1.801 16.569 1.00 97.25 73 HIS A N 1
ATOM 588 C CA . HIS A 1 73 ? -2.970 3.197 16.536 1.00 97.25 73 HIS A CA 1
ATOM 589 C C . HIS A 1 73 ? -3.676 3.989 15.424 1.00 97.25 73 HIS A C 1
ATOM 591 O O . HIS A 1 73 ? -4.259 5.039 15.671 1.00 97.25 73 HIS A O 1
ATOM 597 N N . GLY A 1 74 ? -3.714 3.440 14.205 1.00 96.69 74 GLY A N 1
ATOM 598 C CA . GLY A 1 74 ? -4.400 4.063 13.073 1.00 96.69 74 GLY A CA 1
ATOM 599 C C . GLY A 1 74 ? -5.910 4.250 13.266 1.00 96.69 74 GLY A C 1
ATOM 600 O O . GLY A 1 74 ? -6.479 5.204 12.737 1.00 96.69 74 GLY A O 1
ATOM 601 N N . ILE A 1 75 ? -6.561 3.374 14.038 1.00 96.81 75 ILE A N 1
ATOM 602 C CA . ILE A 1 75 ? -7.969 3.524 14.429 1.00 96.81 75 ILE A CA 1
ATOM 603 C C . ILE A 1 75 ? -8.135 4.690 15.408 1.00 96.81 75 ILE A C 1
ATOM 605 O O . ILE A 1 75 ? -9.074 5.469 15.259 1.00 96.81 75 ILE A O 1
ATOM 609 N N . LEU A 1 76 ? -7.230 4.839 16.381 1.00 96.62 76 LEU A N 1
ATOM 610 C CA . LEU 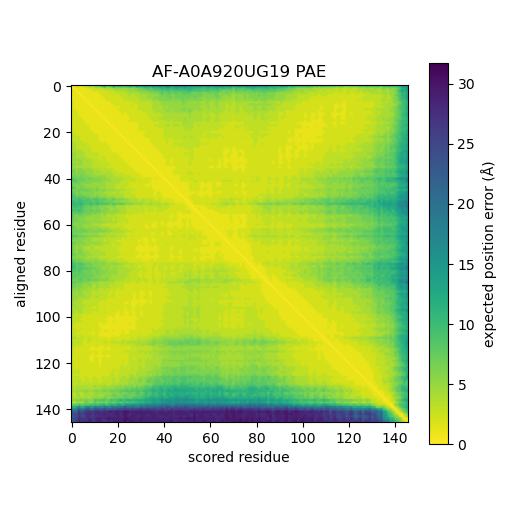A 1 76 ? -7.256 5.963 17.325 1.00 96.62 76 LEU A CA 1
ATOM 611 C C . LEU A 1 76 ? -7.023 7.312 16.624 1.00 96.62 76 LEU A C 1
ATOM 613 O O . LEU A 1 76 ? -7.650 8.304 16.990 1.00 96.62 76 LEU A O 1
ATOM 617 N N . ASP A 1 77 ? -6.199 7.331 15.575 1.00 96.12 77 ASP A N 1
ATOM 618 C CA . ASP A 1 77 ? -5.930 8.516 14.746 1.00 96.12 77 ASP A CA 1
ATOM 619 C C . ASP A 1 77 ? -7.051 8.839 13.738 1.00 96.12 77 ASP A C 1
ATOM 621 O O . ASP A 1 77 ? -6.995 9.839 13.005 1.00 96.12 77 ASP A O 1
ATOM 625 N N . MET A 1 78 ? -8.087 8.000 13.658 1.00 94.81 78 MET A N 1
ATOM 626 C CA . MET A 1 78 ? -9.174 8.183 12.707 1.00 94.81 78 MET A CA 1
ATOM 627 C C . MET A 1 78 ? -9.967 9.465 13.001 1.00 94.81 78 MET A C 1
ATOM 629 O O . MET A 1 78 ? -10.481 9.697 14.093 1.00 94.81 78 MET A O 1
ATOM 633 N N . LYS A 1 79 ? -10.161 10.292 11.969 1.00 95.19 79 LYS A N 1
ATOM 634 C CA . LYS A 1 79 ? -11.013 11.490 12.044 1.00 95.19 79 LYS A CA 1
ATOM 635 C C . LYS A 1 79 ? -12.491 11.119 11.916 1.00 95.19 79 LYS A C 1
ATOM 637 O O . LYS A 1 79 ? -12.843 10.354 11.022 1.00 95.19 79 LYS A O 1
ATOM 642 N N . LEU A 1 80 ? -13.369 11.770 12.689 1.00 94.75 80 LEU A N 1
ATOM 643 C CA . LEU A 1 80 ? -14.828 11.541 12.664 1.00 94.75 80 LEU A CA 1
ATOM 644 C C . LEU A 1 80 ? -15.465 11.641 11.263 1.00 94.75 80 LEU A C 1
ATOM 646 O O . LEU A 1 80 ? -16.445 10.958 10.988 1.00 94.75 80 LEU A O 1
ATOM 650 N N . GLN A 1 81 ? -14.897 12.435 10.348 1.00 94.56 81 GLN A N 1
ATOM 651 C CA . GLN A 1 81 ? -15.366 12.519 8.955 1.00 94.56 81 GLN A CA 1
ATOM 652 C C . GLN A 1 81 ? -15.357 11.165 8.218 1.00 94.56 81 GLN A C 1
ATOM 654 O O . GLN A 1 81 ? -16.174 10.950 7.324 1.00 94.56 81 GLN A O 1
ATOM 659 N N . ARG A 1 82 ? -14.477 10.232 8.619 1.00 93.00 82 ARG A N 1
ATOM 660 C CA . ARG A 1 82 ? -14.363 8.886 8.032 1.00 93.00 82 ARG A CA 1
ATOM 661 C C . ARG A 1 82 ? -15.592 8.010 8.276 1.00 93.00 82 ARG A C 1
ATOM 663 O O . ARG A 1 82 ? -15.750 6.991 7.620 1.00 93.00 82 ARG A O 1
ATOM 670 N N . LEU A 1 83 ? -16.464 8.416 9.199 1.00 92.88 83 LEU A N 1
ATOM 671 C CA . LEU A 1 83 ? -17.708 7.715 9.503 1.00 92.88 83 LEU A CA 1
ATOM 672 C C . LEU A 1 83 ? -18.799 7.967 8.454 1.00 92.88 83 LEU A C 1
ATOM 674 O O . LEU A 1 83 ? -19.780 7.229 8.413 1.00 92.88 83 LEU A O 1
ATOM 678 N N . THR A 1 84 ? -18.652 8.992 7.610 1.00 95.69 84 THR A N 1
ATOM 679 C CA . THR A 1 84 ? -19.603 9.268 6.525 1.00 95.69 84 THR A CA 1
ATOM 680 C C . THR A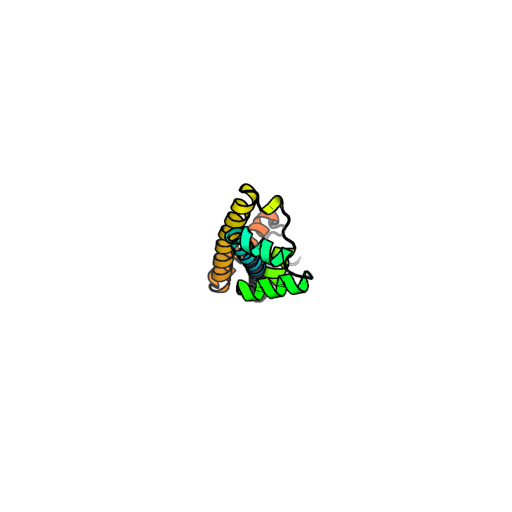 1 84 ? -19.586 8.146 5.484 1.00 95.69 84 THR A C 1
ATOM 682 O O . THR A 1 84 ? -18.533 7.581 5.202 1.00 95.69 84 THR A O 1
ATOM 685 N N . GLY A 1 85 ? -20.740 7.828 4.885 1.00 94.62 85 GLY A N 1
ATOM 686 C CA . GLY A 1 85 ? -20.852 6.711 3.933 1.00 94.62 85 GLY A CA 1
AT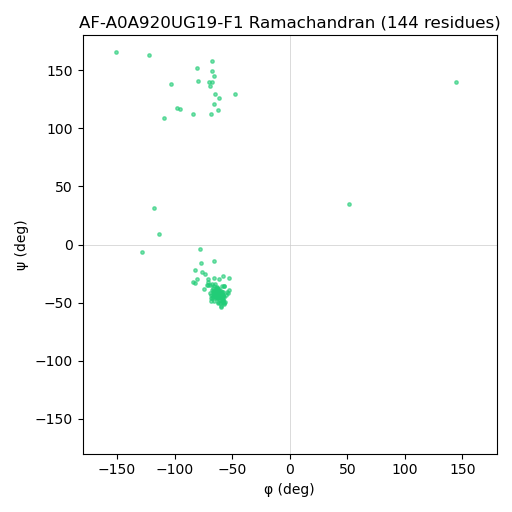OM 687 C C . GLY A 1 85 ? -19.859 6.804 2.770 1.00 94.62 85 GLY A C 1
ATOM 688 O O . GLY A 1 85 ? -19.161 5.840 2.489 1.00 94.62 85 GLY A O 1
ATOM 689 N N . MET A 1 86 ? -19.696 7.999 2.192 1.00 96.50 86 MET A N 1
ATOM 690 C CA . MET A 1 86 ? -18.754 8.238 1.091 1.00 96.50 86 MET A CA 1
ATOM 691 C C . MET A 1 86 ? -17.298 7.925 1.466 1.00 96.50 86 MET A C 1
ATOM 693 O O . MET A 1 86 ? -16.561 7.361 0.663 1.00 96.50 86 MET A O 1
ATOM 697 N N . GLU A 1 87 ? -16.872 8.266 2.684 1.00 95.56 87 GLU A N 1
ATOM 698 C CA . GLU A 1 87 ? -15.519 7.952 3.150 1.00 95.56 87 GLU A CA 1
ATOM 699 C C . GLU A 1 87 ? -15.337 6.452 3.414 1.00 95.56 87 GLU A C 1
ATOM 701 O O . GLU A 1 87 ? -14.268 5.913 3.131 1.00 95.56 87 GLU A O 1
ATOM 706 N N . GLN A 1 88 ? -16.374 5.764 3.901 1.00 94.38 88 GLN A N 1
ATOM 707 C CA . GLN A 1 88 ? -16.344 4.309 4.067 1.00 94.38 88 GLN A CA 1
ATOM 708 C C . GLN A 1 88 ? -16.282 3.585 2.716 1.00 94.38 88 GLN A C 1
ATOM 710 O O . GLN A 1 88 ? -15.488 2.659 2.552 1.00 94.38 88 GLN A O 1
ATOM 715 N N . ASP A 1 89 ? -17.077 4.025 1.740 1.00 95.81 89 ASP A N 1
ATOM 716 C CA . ASP A 1 89 ? -17.069 3.474 0.383 1.00 95.81 89 ASP A CA 1
ATOM 717 C C . ASP A 1 89 ? -15.711 3.694 -0.284 1.00 95.81 89 ASP A C 1
ATOM 719 O O . ASP A 1 89 ? -15.164 2.785 -0.909 1.00 95.81 89 ASP A O 1
ATOM 723 N N . LYS A 1 90 ? -15.107 4.868 -0.073 1.00 96.44 90 LYS A N 1
ATOM 724 C CA . LYS A 1 90 ? -13.753 5.149 -0.544 1.00 96.44 90 LYS A CA 1
ATOM 725 C C . LYS A 1 90 ? -12.716 4.216 0.083 1.00 96.44 90 LYS A C 1
ATOM 727 O O . LYS A 1 90 ? -11.867 3.710 -0.635 1.00 96.44 90 LYS A O 1
ATOM 732 N N . ILE A 1 91 ? -12.785 3.954 1.391 1.00 95.25 91 ILE A N 1
ATOM 733 C CA . ILE A 1 91 ? -11.880 3.001 2.062 1.00 95.25 91 ILE A CA 1
ATOM 734 C C . ILE A 1 91 ? -11.982 1.609 1.425 1.00 95.25 91 ILE A C 1
ATOM 736 O O . ILE A 1 91 ? -10.957 0.968 1.206 1.00 95.25 91 ILE A O 1
ATOM 740 N N . ARG A 1 92 ? -13.199 1.159 1.091 1.00 95.31 92 ARG A N 1
ATOM 741 C CA . ARG A 1 92 ? -13.419 -0.127 0.410 1.00 95.31 92 ARG A CA 1
ATOM 742 C C . ARG A 1 92 ? -12.853 -0.131 -1.009 1.00 95.31 92 ARG A C 1
ATOM 744 O O . ARG A 1 92 ? -12.164 -1.075 -1.374 1.00 95.31 92 ARG A O 1
ATOM 751 N N . SER A 1 93 ? -13.085 0.933 -1.778 1.00 97.31 93 SER A N 1
ATOM 752 C CA . SER A 1 93 ? -12.518 1.068 -3.128 1.00 97.31 93 SER A CA 1
ATOM 753 C C . SER A 1 93 ? -10.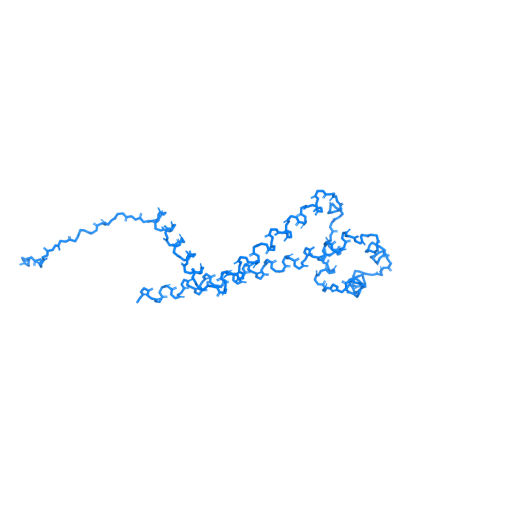990 1.060 -3.094 1.00 97.31 93 SER A C 1
ATOM 755 O O . SER A 1 93 ? -10.362 0.300 -3.827 1.00 97.31 93 SER A O 1
ATOM 757 N N . ASP A 1 94 ? -10.393 1.852 -2.195 1.00 97.12 94 ASP A N 1
ATOM 758 C CA . ASP A 1 94 ? -8.944 1.917 -2.002 1.00 97.12 94 ASP A CA 1
ATOM 759 C C . ASP A 1 94 ? -8.382 0.534 -1.634 1.00 97.12 94 ASP A C 1
ATOM 761 O O . ASP A 1 94 ? -7.327 0.155 -2.136 1.00 97.12 94 ASP A O 1
ATOM 765 N N . HIS A 1 95 ? -9.073 -0.225 -0.777 1.00 97.44 95 HIS A N 1
ATOM 766 C CA . HIS A 1 95 ? -8.689 -1.589 -0.410 1.00 97.44 95 HIS A CA 1
ATOM 767 C C . HIS A 1 95 ? -8.698 -2.521 -1.633 1.00 97.44 95 HIS A C 1
ATOM 769 O O . HIS A 1 95 ? -7.706 -3.197 -1.908 1.00 97.44 95 HIS A O 1
ATOM 775 N N . ASP A 1 96 ? -9.774 -2.520 -2.418 1.00 97.31 96 ASP A N 1
ATOM 776 C CA . ASP A 1 96 ? -9.913 -3.404 -3.580 1.00 97.31 96 ASP A CA 1
ATOM 777 C C . ASP A 1 96 ? -8.900 -3.087 -4.690 1.00 97.31 96 ASP A C 1
ATOM 779 O O . ASP A 1 96 ? -8.318 -3.991 -5.298 1.00 97.31 96 ASP A O 1
ATOM 783 N N . GLU A 1 97 ? -8.661 -1.803 -4.958 1.00 97.62 97 GLU A N 1
ATOM 784 C CA . GLU A 1 97 ? -7.647 -1.350 -5.914 1.00 97.62 97 GLU A CA 1
ATOM 785 C C . GLU A 1 97 ? -6.241 -1.752 -5.472 1.00 97.62 97 GLU A C 1
ATOM 787 O O . GLU A 1 97 ? -5.452 -2.268 -6.269 1.00 97.62 97 GLU A O 1
ATOM 792 N N . LEU A 1 98 ? -5.938 -1.576 -4.188 1.00 97.38 98 LEU A N 1
ATOM 793 C CA . LEU A 1 98 ? -4.639 -1.923 -3.634 1.00 97.38 98 LEU A CA 1
ATOM 794 C C . LEU A 1 98 ? -4.411 -3.436 -3.634 1.00 97.38 98 LEU A C 1
ATOM 796 O O . LEU A 1 98 ? -3.296 -3.881 -3.893 1.00 97.38 98 LEU A O 1
ATOM 800 N N . GLY A 1 99 ? -5.462 -4.233 -3.428 1.00 98.00 99 GLY A N 1
ATOM 801 C CA . GLY A 1 99 ? -5.399 -5.691 -3.534 1.00 98.00 99 GLY A CA 1
ATOM 802 C C . GLY A 1 99 ? -5.015 -6.147 -4.940 1.00 98.00 99 GLY A C 1
ATOM 803 O O . GLY A 1 99 ? -4.151 -7.012 -5.099 1.00 98.00 99 GLY A O 1
ATOM 804 N N . LYS A 1 100 ? -5.583 -5.505 -5.969 1.00 98.38 100 LYS A N 1
ATOM 805 C CA . LYS A 1 100 ? -5.205 -5.748 -7.371 1.00 98.38 100 LYS A CA 1
ATOM 806 C C . LYS A 1 100 ? -3.755 -5.346 -7.640 1.00 98.38 100 LYS A C 1
ATOM 808 O O . LYS A 1 100 ? -3.033 -6.107 -8.277 1.00 98.38 100 LYS A O 1
ATOM 813 N N . ALA A 1 101 ? -3.320 -4.195 -7.127 1.00 97.81 101 ALA A N 1
ATOM 814 C CA . ALA A 1 101 ? -1.942 -3.735 -7.281 1.00 97.81 101 ALA A CA 1
ATOM 815 C C . ALA A 1 101 ? -0.938 -4.690 -6.610 1.00 97.81 101 ALA A C 1
ATOM 817 O O . ALA A 1 101 ? 0.043 -5.083 -7.230 1.00 97.81 101 ALA A O 1
ATOM 818 N N . ILE A 1 102 ? -1.212 -5.134 -5.378 1.00 98.44 102 ILE A N 1
ATOM 819 C CA . ILE A 1 102 ? -0.386 -6.119 -4.659 1.00 98.44 102 ILE A CA 1
ATOM 820 C C . ILE A 1 102 ? -0.274 -7.423 -5.454 1.00 98.44 102 ILE A C 1
ATOM 822 O O . ILE A 1 102 ? 0.820 -7.980 -5.555 1.00 98.44 102 ILE A O 1
ATOM 826 N N . ALA A 1 103 ? -1.382 -7.907 -6.022 1.00 98.44 103 ALA A N 1
ATOM 827 C CA . ALA A 1 103 ? -1.378 -9.108 -6.848 1.00 98.44 103 ALA A CA 1
ATOM 828 C C . ALA A 1 103 ? -0.513 -8.935 -8.109 1.00 98.44 103 ALA A C 1
ATOM 830 O O . ALA A 1 103 ? 0.299 -9.809 -8.404 1.00 98.44 103 ALA A O 1
ATOM 831 N N . ASP A 1 104 ? -0.624 -7.799 -8.805 1.00 98.25 104 ASP A N 1
ATOM 832 C CA . ASP A 1 104 ? 0.204 -7.503 -9.982 1.00 98.25 104 ASP A CA 1
ATOM 833 C C . ASP A 1 104 ? 1.692 -7.365 -9.622 1.00 98.25 104 ASP A C 1
ATOM 835 O O . ASP A 1 104 ? 2.545 -7.934 -10.299 1.00 98.25 104 ASP A O 1
ATOM 839 N N . TYR A 1 105 ? 2.034 -6.704 -8.512 1.00 98.44 105 TYR A N 1
ATOM 840 C CA . TYR A 1 105 ? 3.423 -6.616 -8.055 1.00 98.44 105 TYR A CA 1
ATOM 841 C C . TYR A 1 105 ? 4.014 -7.982 -7.700 1.00 98.44 105 TYR A C 1
ATOM 843 O O . TYR A 1 105 ? 5.177 -8.243 -8.011 1.00 98.44 105 TYR A O 1
ATOM 851 N N . LYS A 1 106 ? 3.230 -8.865 -7.069 1.00 98.00 106 LYS A N 1
ATOM 852 C CA . LYS A 1 106 ? 3.652 -10.246 -6.793 1.00 98.00 106 LYS A CA 1
ATOM 853 C C . LYS A 1 106 ? 3.878 -11.019 -8.091 1.00 98.00 106 LYS A C 1
ATOM 855 O O . LYS A 1 106 ? 4.928 -11.639 -8.226 1.00 98.00 106 LYS A O 1
ATOM 860 N N . ASP A 1 107 ? 2.974 -10.891 -9.062 1.00 98.25 107 ASP A N 1
ATOM 861 C CA . ASP A 1 107 ? 3.112 -11.498 -10.394 1.00 98.25 107 ASP A CA 1
ATOM 862 C C . ASP A 1 107 ? 4.377 -11.014 -11.125 1.00 98.25 107 ASP A C 1
ATOM 864 O O . ASP A 1 107 ? 5.122 -11.824 -11.677 1.00 98.25 107 ASP A O 1
ATOM 868 N N . ILE A 1 108 ? 4.675 -9.708 -11.071 1.00 97.94 108 ILE A N 1
ATOM 869 C CA . ILE A 1 108 ? 5.900 -9.132 -11.650 1.00 97.94 108 ILE A CA 1
ATOM 870 C C . ILE A 1 108 ? 7.153 -9.728 -11.004 1.00 97.94 108 ILE A C 1
ATOM 872 O O . ILE A 1 108 ? 8.118 -10.022 -11.702 1.00 97.94 108 ILE A O 1
ATOM 876 N N . LEU A 1 109 ? 7.166 -9.879 -9.679 1.00 97.00 109 LEU A N 1
ATOM 877 C CA . LEU A 1 109 ? 8.335 -10.381 -8.954 1.00 97.00 109 LEU A CA 1
ATOM 878 C C . LEU A 1 109 ? 8.529 -11.895 -9.089 1.00 97.00 109 LEU A C 1
ATOM 880 O O . LEU A 1 109 ? 9.649 -12.368 -8.903 1.00 97.00 109 LEU A O 1
ATOM 884 N N . GLU A 1 110 ? 7.466 -12.641 -9.386 1.00 97.62 110 GLU A N 1
ATOM 885 C CA . GLU A 1 110 ? 7.510 -14.090 -9.599 1.00 97.62 110 GLU A CA 1
ATOM 886 C C . GLU A 1 110 ? 7.919 -14.454 -11.035 1.00 97.62 110 GLU A C 1
ATOM 888 O O . GLU A 1 110 ? 8.599 -15.457 -11.249 1.00 97.62 110 GLU A O 1
ATOM 893 N N . LYS A 1 111 ? 7.549 -13.628 -12.024 1.00 97.44 111 LYS A N 1
ATOM 894 C CA . LYS A 1 111 ? 7.794 -13.890 -13.450 1.00 97.44 111 LYS A CA 1
ATOM 895 C C . LYS A 1 111 ? 8.860 -12.962 -14.020 1.00 97.44 111 LYS A C 1
ATOM 897 O O . LYS A 1 111 ? 8.602 -11.796 -14.301 1.00 97.44 111 LYS A O 1
ATOM 902 N N . GLU A 1 112 ? 10.038 -13.502 -14.319 1.00 93.69 112 GLU A N 1
ATOM 903 C CA . GLU A 1 112 ? 11.130 -12.734 -14.938 1.00 93.69 112 GLU A CA 1
ATOM 904 C C . GLU A 1 112 ? 10.719 -12.080 -16.273 1.00 93.69 112 GLU A C 1
ATOM 906 O O . GLU A 1 112 ? 11.070 -10.932 -16.547 1.00 93.69 112 GLU A O 1
ATOM 911 N N . GLU A 1 113 ? 9.878 -12.750 -17.065 1.00 96.50 113 GLU A N 1
ATOM 912 C CA . GLU A 1 113 ? 9.336 -12.222 -18.326 1.00 96.50 113 GLU A CA 1
ATOM 913 C C . GLU A 1 113 ? 8.577 -10.898 -18.143 1.00 96.50 113 GLU A C 1
ATOM 915 O O . GLU A 1 113 ? 8.657 -10.007 -18.992 1.00 96.50 113 GLU A O 1
ATOM 920 N N . ARG A 1 114 ? 7.868 -10.730 -17.016 1.00 97.81 114 ARG A N 1
ATOM 921 C CA . ARG A 1 114 ? 7.168 -9.481 -16.679 1.00 97.81 114 ARG A CA 1
ATOM 922 C C . ARG A 1 114 ? 8.159 -8.348 -16.441 1.00 97.81 114 ARG A C 1
ATOM 924 O O . ARG A 1 114 ? 7.936 -7.242 -16.927 1.00 97.81 114 ARG A O 1
ATOM 931 N N . VAL A 1 115 ? 9.252 -8.620 -15.729 1.00 97.06 115 VAL A N 1
ATOM 932 C CA . VAL A 1 115 ? 10.321 -7.640 -15.485 1.00 97.06 115 VAL A CA 1
ATOM 933 C C . VAL A 1 115 ? 10.968 -7.222 -16.804 1.00 97.06 115 VAL A C 1
ATOM 935 O O . VAL A 1 115 ? 11.124 -6.029 -17.060 1.00 97.06 115 VAL A O 1
ATOM 938 N N . ILE A 1 116 ? 11.279 -8.186 -17.674 1.00 96.19 116 ILE A N 1
ATOM 939 C CA . ILE A 1 116 ? 11.866 -7.918 -18.994 1.00 96.19 116 ILE A CA 1
ATOM 940 C C . ILE A 1 116 ? 10.918 -7.072 -19.848 1.00 96.19 116 ILE A C 1
ATOM 942 O O . ILE A 1 116 ? 11.360 -6.101 -20.463 1.00 96.19 116 ILE A O 1
ATOM 946 N N . LYS A 1 117 ? 9.617 -7.385 -19.848 1.00 97.81 117 LYS A N 1
ATOM 947 C CA . LYS A 1 117 ? 8.611 -6.595 -20.565 1.00 97.81 117 LYS A CA 1
ATOM 948 C C . LYS A 1 117 ? 8.574 -5.145 -20.079 1.00 97.81 117 LYS A C 1
ATOM 950 O O . LYS A 1 117 ? 8.610 -4.236 -20.898 1.00 97.81 117 LYS A O 1
ATOM 955 N N . ILE A 1 118 ? 8.583 -4.922 -18.764 1.00 97.75 118 ILE A N 1
ATOM 956 C CA . ILE A 1 118 ? 8.623 -3.569 -18.189 1.00 97.75 118 ILE A CA 1
ATOM 957 C C . ILE A 1 118 ? 9.878 -2.817 -18.652 1.00 97.75 118 ILE A C 1
ATOM 959 O O . ILE A 1 118 ? 9.787 -1.670 -19.080 1.00 97.75 118 ILE A O 1
ATOM 963 N N . ILE A 1 119 ? 11.050 -3.458 -18.619 1.00 97.25 119 ILE A N 1
ATOM 964 C CA . ILE A 1 119 ? 12.307 -2.839 -19.072 1.00 97.25 119 ILE A CA 1
ATOM 965 C C . ILE A 1 119 ? 12.249 -2.489 -20.557 1.00 97.25 119 ILE A C 1
ATOM 967 O O . ILE A 1 119 ? 12.739 -1.428 -20.952 1.00 97.25 119 ILE A O 1
ATOM 971 N N . HIS A 1 120 ? 11.685 -3.375 -21.377 1.00 97.44 120 HIS A N 1
ATOM 972 C CA . HIS A 1 120 ? 11.481 -3.131 -22.798 1.00 97.44 120 HIS A CA 1
ATOM 973 C C . HIS A 1 120 ? 10.587 -1.907 -23.014 1.00 97.44 120 HIS A C 1
ATOM 975 O O . HIS A 1 120 ? 11.006 -0.970 -23.693 1.00 97.44 120 HIS A O 1
ATOM 981 N N . ASP A 1 121 ? 9.410 -1.885 -22.390 1.00 98.12 121 ASP A N 1
ATOM 982 C CA . ASP A 1 121 ? 8.414 -0.831 -22.577 1.00 98.12 121 ASP A CA 1
ATOM 983 C C . ASP A 1 121 ? 8.962 0.533 -22.115 1.00 98.12 121 ASP A C 1
ATOM 985 O O . ASP A 1 121 ? 8.879 1.515 -22.851 1.00 98.12 121 ASP A O 1
ATOM 989 N N . GLU A 1 122 ? 9.659 0.582 -20.974 1.00 97.50 122 GLU A N 1
ATOM 990 C CA . GLU A 1 122 ? 10.358 1.792 -20.515 1.00 97.50 122 GLU A CA 1
ATOM 991 C C . GLU A 1 122 ? 11.487 2.231 -21.455 1.00 97.50 122 GLU A C 1
ATOM 993 O O . GLU A 1 122 ? 11.751 3.421 -21.621 1.00 97.50 122 GLU A O 1
ATOM 998 N N . SER A 1 123 ? 12.224 1.282 -22.035 1.00 96.19 123 SER A N 1
ATOM 999 C CA . SER A 1 123 ? 13.331 1.609 -22.942 1.00 96.19 123 SER A CA 1
ATOM 1000 C C . SER A 1 123 ? 12.812 2.140 -24.277 1.00 96.19 123 SER A C 1
ATOM 1002 O O . SER A 1 123 ? 13.421 3.045 -24.849 1.00 96.19 123 SER A O 1
ATOM 1004 N N . VAL A 1 124 ? 11.674 1.621 -24.744 1.00 97.56 124 VAL A N 1
ATOM 1005 C CA . VAL A 1 124 ? 10.939 2.143 -25.900 1.00 97.56 124 VAL A CA 1
ATOM 1006 C C . VAL A 1 124 ? 10.428 3.552 -25.618 1.00 97.56 124 VAL A C 1
ATOM 1008 O O . VAL A 1 124 ? 10.672 4.440 -26.428 1.00 97.56 124 VAL A O 1
ATOM 1011 N N . GLU A 1 125 ? 9.826 3.797 -24.453 1.00 97.88 125 GLU A N 1
ATOM 1012 C CA . GLU A 1 125 ? 9.369 5.137 -24.067 1.00 97.88 125 GLU A CA 1
ATOM 1013 C C . GLU A 1 125 ? 10.525 6.153 -24.056 1.00 97.88 125 GLU A C 1
ATOM 1015 O O . GLU A 1 125 ? 10.408 7.249 -24.605 1.00 97.88 125 GLU A O 1
ATOM 1020 N N . ILE A 1 126 ? 11.680 5.782 -23.489 1.00 97.38 126 ILE A N 1
ATOM 1021 C CA . ILE A 1 126 ? 12.880 6.634 -23.483 1.00 97.38 126 ILE A CA 1
ATOM 1022 C C . ILE A 1 126 ? 13.374 6.898 -24.909 1.00 97.38 126 ILE A C 1
ATOM 1024 O O . ILE 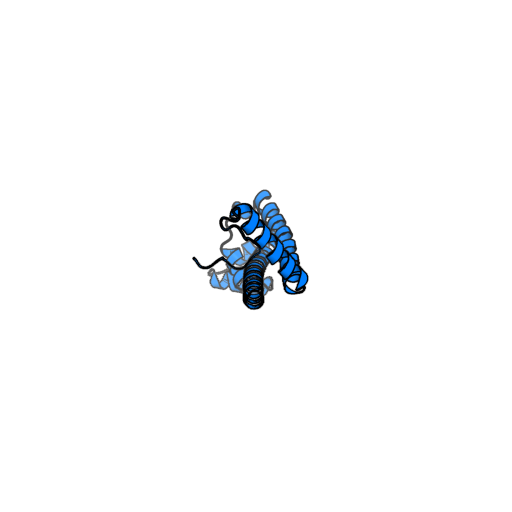A 1 126 ? 13.703 8.040 -25.235 1.00 97.38 126 ILE A O 1
ATOM 1028 N N . ARG A 1 127 ? 13.424 5.869 -25.765 1.00 96.38 127 ARG A N 1
ATOM 1029 C CA . ARG A 1 127 ? 13.814 6.012 -27.175 1.00 96.38 127 ARG A CA 1
ATOM 1030 C C . ARG A 1 127 ? 12.882 6.976 -27.900 1.00 96.38 127 ARG A C 1
ATOM 1032 O O . ARG A 1 127 ? 13.364 7.855 -28.599 1.00 96.38 127 ARG A O 1
ATOM 1039 N N . ASP A 1 128 ? 11.576 6.827 -27.730 1.00 97.38 128 ASP A N 1
ATOM 1040 C CA . ASP A 1 128 ? 10.592 7.632 -28.455 1.00 97.38 128 ASP A CA 1
ATOM 1041 C C . ASP A 1 128 ? 10.584 9.086 -27.966 1.00 97.38 128 ASP A C 1
ATOM 1043 O O . ASP A 1 128 ? 10.331 10.009 -28.738 1.00 97.38 128 ASP A O 1
ATOM 1047 N N . LYS A 1 129 ? 10.920 9.309 -26.690 1.00 97.88 129 LYS A N 1
ATOM 1048 C CA . LYS A 1 129 ? 10.988 10.644 -26.092 1.00 97.88 129 LYS A CA 1
ATOM 1049 C C . LYS A 1 129 ? 12.301 11.385 -26.361 1.00 97.88 129 LYS A C 1
ATOM 1051 O O . LYS A 1 129 ? 12.290 12.613 -26.422 1.00 97.88 129 LYS A O 1
ATOM 1056 N N . TYR A 1 130 ? 13.423 10.672 -26.463 1.00 97.62 130 TYR A N 1
ATOM 1057 C CA . TYR A 1 130 ? 14.762 11.279 -26.480 1.00 97.62 130 TYR A CA 1
ATOM 1058 C C . TYR A 1 130 ? 15.655 10.846 -27.650 1.00 97.62 130 TYR A C 1
ATOM 1060 O O . TYR A 1 130 ? 16.757 11.375 -27.783 1.00 97.62 130 TYR A O 1
ATOM 1068 N N . GLY A 1 131 ? 15.234 9.886 -28.471 1.00 95.56 131 GLY A N 1
ATOM 1069 C CA . GLY A 1 131 ? 16.003 9.410 -29.617 1.00 95.56 131 GLY A CA 1
ATOM 1070 C C . GLY A 1 131 ? 16.121 10.470 -30.710 1.00 95.56 131 GLY A C 1
ATOM 1071 O O . GLY A 1 131 ? 15.157 11.173 -31.009 1.00 95.56 131 GLY A O 1
ATOM 1072 N N . ASP A 1 132 ? 17.301 10.569 -31.317 1.00 96.62 132 ASP A N 1
ATOM 1073 C CA . ASP A 1 132 ? 17.573 11.456 -32.444 1.00 96.62 132 ASP A CA 1
ATOM 1074 C C . ASP A 1 132 ? 18.081 10.690 -33.674 1.00 96.62 132 ASP A C 1
ATOM 1076 O O . ASP A 1 132 ? 18.470 9.519 -33.613 1.00 96.62 132 ASP A O 1
ATOM 1080 N N . GLU A 1 133 ? 18.028 11.350 -34.832 1.00 95.62 133 GLU A N 1
ATOM 1081 C CA . GLU A 1 133 ? 18.587 10.798 -36.061 1.00 95.62 133 GLU A CA 1
ATOM 1082 C C . GLU A 1 133 ? 20.114 10.703 -35.980 1.00 95.62 133 GLU A C 1
ATOM 1084 O O . GLU A 1 133 ? 20.806 11.514 -35.354 1.00 95.62 133 GLU A O 1
ATOM 1089 N N . ARG A 1 134 ? 20.670 9.706 -36.672 1.00 95.25 134 ARG A N 1
ATOM 1090 C CA . ARG A 1 134 ? 22.112 9.479 -36.692 1.00 95.25 134 ARG A CA 1
ATOM 1091 C C . ARG A 1 134 ? 22.830 10.643 -37.378 1.00 95.25 134 ARG A C 1
ATOM 1093 O O . ARG A 1 134 ? 22.656 10.879 -38.566 1.00 95.25 134 ARG A O 1
ATOM 1100 N N . ARG A 1 135 ? 23.737 11.292 -36.649 1.00 96.25 135 ARG A N 1
ATOM 1101 C CA . ARG A 1 135 ? 24.539 12.418 -37.165 1.00 96.25 135 ARG A CA 1
ATOM 1102 C C . ARG A 1 135 ? 25.743 11.986 -38.004 1.00 96.25 135 ARG A C 1
ATOM 1104 O O . ARG A 1 135 ? 26.165 12.709 -38.897 1.00 96.25 135 ARG A O 1
ATOM 1111 N N . THR A 1 136 ? 26.311 10.816 -37.711 1.00 95.00 136 THR 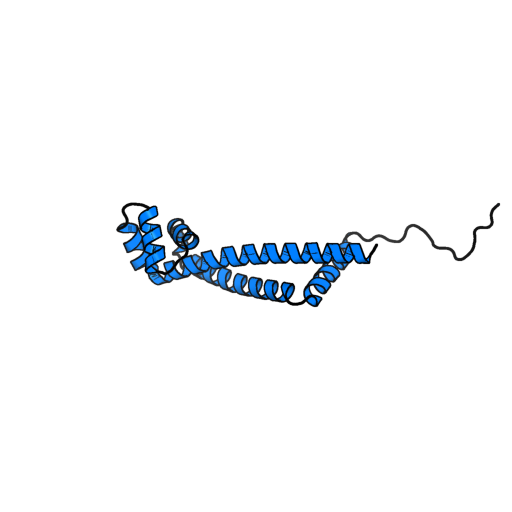A N 1
ATOM 1112 C CA . THR A 1 136 ? 27.506 10.299 -38.396 1.00 95.00 136 THR A CA 1
ATOM 1113 C C . THR A 1 136 ? 27.120 9.356 -39.528 1.00 95.00 136 THR A C 1
ATOM 1115 O O . THR A 1 136 ? 26.591 8.271 -39.272 1.00 95.00 136 THR A O 1
ATOM 1118 N N . GLN A 1 137 ? 27.452 9.713 -40.765 1.00 91.44 137 GLN A N 1
ATOM 1119 C CA . GLN A 1 137 ? 27.298 8.827 -41.917 1.00 91.44 137 GLN A CA 1
ATOM 1120 C C . GLN A 1 137 ? 28.303 7.663 -41.852 1.00 91.44 137 GLN A C 1
ATOM 1122 O O . GLN A 1 137 ? 29.473 7.870 -41.537 1.00 91.44 137 GLN A O 1
ATOM 1127 N N . ILE A 1 138 ? 27.853 6.438 -42.144 1.00 90.44 138 ILE A N 1
ATOM 1128 C CA . ILE A 1 138 ? 28.736 5.275 -42.324 1.00 90.44 138 ILE A CA 1
ATOM 1129 C C . ILE A 1 138 ? 28.952 5.099 -43.830 1.00 90.44 138 ILE A C 1
ATOM 1131 O O . ILE A 1 138 ? 27.987 4.872 -44.554 1.00 90.44 138 ILE A O 1
ATOM 1135 N N . ILE A 1 139 ? 30.199 5.218 -44.287 1.00 90.62 139 ILE A N 1
ATOM 1136 C CA . ILE A 1 139 ? 30.611 4.915 -45.665 1.00 90.62 139 ILE A CA 1
ATOM 1137 C C . ILE A 1 139 ? 31.319 3.555 -45.696 1.00 90.62 139 ILE A C 1
ATOM 1139 O O . ILE A 1 139 ? 32.109 3.250 -44.803 1.00 90.62 139 ILE A O 1
ATOM 1143 N N . GLU A 1 140 ? 31.036 2.725 -46.698 1.00 84.25 140 GLU A N 1
ATOM 1144 C CA . GLU A 1 140 ? 31.770 1.473 -46.918 1.00 84.25 140 GLU A CA 1
ATOM 1145 C C . GLU A 1 140 ? 33.058 1.758 -47.709 1.00 84.25 140 GLU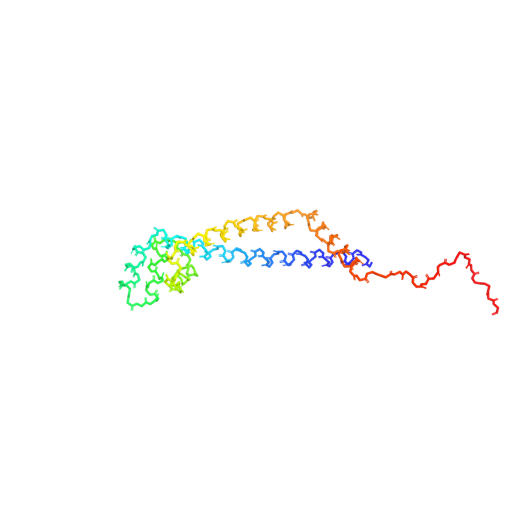 A C 1
ATOM 1147 O O . GLU A 1 140 ? 33.002 2.139 -48.876 1.00 84.25 140 GLU A O 1
ATOM 1152 N N . GLY A 1 141 ? 34.224 1.590 -47.070 1.00 76.25 141 GLY A N 1
ATOM 1153 C CA . GLY A 1 141 ? 35.546 1.701 -47.705 1.00 76.25 141 GLY A CA 1
ATOM 1154 C C . GLY A 1 141 ? 36.617 2.308 -46.791 1.00 76.25 141 GLY A C 1
ATOM 1155 O O . GLY A 1 141 ? 36.351 3.250 -46.047 1.00 76.25 141 GLY A O 1
ATOM 1156 N N . THR A 1 142 ? 37.841 1.767 -46.829 1.00 68.31 142 THR A N 1
ATOM 1157 C CA . THR A 1 142 ? 39.015 2.373 -46.177 1.00 68.31 142 THR A CA 1
ATOM 1158 C C . THR A 1 142 ? 39.278 3.740 -46.787 1.00 68.31 142 THR A C 1
ATOM 1160 O O . THR A 1 142 ? 39.411 3.843 -48.006 1.00 68.31 142 THR A O 1
ATOM 1163 N N . ALA A 1 143 ? 39.358 4.768 -45.941 1.00 63.78 143 ALA A N 1
ATOM 1164 C CA . ALA A 1 143 ? 39.735 6.112 -46.356 1.00 63.78 143 ALA A CA 1
ATOM 1165 C C . ALA A 1 143 ? 40.989 6.053 -47.253 1.00 63.78 143 ALA A C 1
ATOM 1167 O O . ALA A 1 143 ? 41.967 5.406 -46.861 1.00 63.78 143 ALA A O 1
ATOM 1168 N N . PRO A 1 144 ? 40.991 6.694 -48.437 1.00 58.00 144 PRO A N 1
ATOM 1169 C CA . PRO A 1 144 ? 42.244 7.001 -49.097 1.00 58.00 144 PRO A CA 1
ATOM 1170 C C . PRO A 1 144 ? 42.986 7.950 -48.156 1.00 58.00 144 PRO A C 1
ATOM 1172 O O . PRO A 1 144 ? 42.487 9.026 -47.831 1.00 58.00 144 PRO A O 1
ATOM 1175 N N . TYR A 1 145 ? 44.123 7.501 -47.635 1.00 64.19 145 TYR A N 1
ATOM 1176 C CA . TYR A 1 145 ? 45.083 8.407 -47.028 1.00 64.19 145 TYR A CA 1
ATOM 1177 C C . TYR A 1 145 ? 45.659 9.258 -48.168 1.00 64.19 145 TYR A C 1
ATOM 1179 O O . TYR A 1 145 ? 46.343 8.700 -49.026 1.00 64.19 145 TYR A O 1
ATOM 1187 N N . ASP A 1 146 ? 45.350 10.556 -48.180 1.00 51.19 146 ASP A N 1
ATOM 1188 C CA . ASP A 1 146 ? 46.156 11.582 -48.859 1.00 51.19 146 ASP A CA 1
ATOM 1189 C C . ASP A 1 146 ? 47.204 12.131 -47.877 1.00 51.19 146 ASP A C 1
ATOM 1191 O O . ASP A 1 146 ? 46.836 12.397 -46.704 1.00 51.19 146 ASP A O 1
#

Solvent-accessible surface area (backbone atoms only — not comparable to full-atom values): 8318 Å² total; per-residue (Å²): 110,70,65,61,54,51,54,48,51,53,51,52,53,54,52,50,46,52,50,54,35,50,56,41,51,57,51,43,54,42,46,53,38,44,51,56,42,65,76,41,43,69,62,51,50,49,48,53,70,70,33,93,43,71,68,54,25,32,53,49,43,19,67,77,67,73,40,50,69,70,23,26,48,53,51,74,70,55,59,78,71,52,75,40,67,71,45,45,52,46,51,52,51,54,44,56,52,42,52,54,50,43,50,51,39,49,50,38,74,72,32,67,68,50,48,53,48,52,54,49,54,54,50,48,51,49,43,75,75,68,62,75,81,84,86,74,84,87,74,95,71,82,77,81,86,128

Secondary structure (DSSP, 8-state):
-HHHHHHHHHHHHHHHHHHHHHHHHHHHHHHHHHHHHHHTHHHHHHHHHH-SSHHHHHHHHHHHHT--HHHHHHHHT--GGGGSHHHHHHHHHHHHHHHHHHHHHHHHHH-HHHHHHHHHHHHHHHHHHH-----SPPPSS-----

Nearest PDB structures (foldseek):
  6qx2-assembly2_J  TM=9.534E-01  e=4.746E-10  Staphylococcus aureus
  6fqm-assembly2_a  TM=9.700E-01  e=1.207E-09  Staphylococcus aureus subsp. aureus N315
  4ddq-assembly1_B  TM=9.036E-01  e=9.314E-10  Bacillus subtilis
  6z1a-assembly1_B  TM=9.470E-01  e=1.648E-09  Staphylococcus aureus
  9foy-assembly1_A  TM=9.581E-01  e=9.610E-09  Mycobacterium tuberculosis H37Rv